Protein AF-A0A345NVI0-F1 (afdb_monomer_lite)

Secondary structure (DSSP, 8-state):
-HHHHHHHHHHHHHHHHHHHHHT-TTS-HHHHHHHHHHHHHHHHHHHH--GGGHHHHHHHHHHHHHHS-S-HHHHHHHHHHHHHHHHHHHS--SHHHHHHHHHHHH-EEEETTEEEEEEE-TTS-EEEEEEEEEEEEEEE-SSEEEEEEEESS-EEEEEEETTEEEE--

Radius of gyration: 21.38 Å; chains: 1; bounding box: 56×35×57 Å

Sequence (169 aa):
MMILLKISFLIFVVVVCSATILINRSMDFLTRYVLFILILSFYFVWVFQITSVLWLILVCAIGLIVNSSVSRIKKMLLLLWVVLFVCFYRVPMLPSDFTNYVGDEYDLHCQSVECVQITQHESGHLQTTIEDITFEQFNSYFFWAVGEIRTEQQSIKAWNIAGFWFPVE

Foldseek 3Di:
DLVVVLVVVVVVLVVVLCCLQPPCPVDDNVLSVLVSLLSVLVSCCVNVVPLVSLVSNLVSQLVNLVPDPDDPVVSVVSNVVSLLVLLQSQFDDDLVVVQVVCCVPQVWHDDDFKIWHWDQDPVRDIDIDIWGWPDWDWDTDSAKIWTWTDTPVDIWIWMGGSRDTDTDD

Structure (mmCIF, N/CA/C/O backbone):
data_AF-A0A345NVI0-F1
#
_entry.id   AF-A0A345NVI0-F1
#
loop_
_atom_site.group_PDB
_atom_site.id
_atom_site.type_symbol
_atom_site.label_atom_id
_atom_site.label_alt_id
_atom_site.label_comp_id
_atom_site.label_asym_id
_atom_site.label_entity_id
_atom_site.label_seq_id
_atom_site.pdbx_PDB_ins_code
_atom_site.Cartn_x
_atom_site.Cartn_y
_atom_site.Cartn_z
_atom_site.occupancy
_atom_site.B_iso_or_equiv
_atom_site.auth_seq_id
_atom_site.auth_comp_id
_atom_site.auth_asym_id
_atom_site.auth_atom_id
_atom_site.pdbx_PDB_model_num
ATOM 1 N N . MET A 1 1 ? -18.497 13.992 -16.198 1.00 59.06 1 MET A N 1
ATOM 2 C CA . MET A 1 1 ? -17.095 14.414 -16.435 1.00 59.06 1 MET A CA 1
ATOM 3 C C . MET A 1 1 ? -16.071 13.366 -15.977 1.00 59.06 1 MET A C 1
ATOM 5 O O . MET A 1 1 ? -15.197 13.035 -16.765 1.00 59.06 1 MET A O 1
ATOM 9 N N . MET A 1 2 ? -16.205 12.764 -14.783 1.00 75.75 2 MET A N 1
ATOM 10 C CA . MET A 1 2 ? -15.273 11.721 -14.292 1.00 75.75 2 MET A CA 1
ATOM 11 C C . MET A 1 2 ? -15.169 10.463 -15.174 1.00 75.75 2 MET A C 1
ATOM 13 O O . MET A 1 2 ? -14.079 9.929 -15.325 1.00 75.75 2 MET A O 1
ATOM 17 N N . ILE A 1 3 ? -16.265 9.992 -15.781 1.00 82.31 3 ILE A N 1
ATOM 18 C CA . ILE A 1 3 ? -16.253 8.756 -16.591 1.00 82.31 3 ILE A CA 1
ATOM 19 C C . ILE A 1 3 ? -15.405 8.921 -17.861 1.00 82.31 3 ILE A C 1
ATOM 21 O O . ILE A 1 3 ? -14.568 8.076 -18.153 1.00 82.31 3 ILE A O 1
ATOM 25 N N . LEU A 1 4 ? -15.560 10.040 -18.576 1.00 83.12 4 LEU A N 1
ATOM 26 C CA . LEU A 1 4 ? -14.773 10.353 -19.774 1.00 83.12 4 LEU A CA 1
ATOM 27 C C . LEU A 1 4 ? -13.272 10.457 -19.470 1.00 83.12 4 LEU A C 1
ATOM 29 O O . LEU A 1 4 ? -12.471 9.963 -20.255 1.00 83.12 4 LEU A O 1
ATOM 33 N N . LEU A 1 5 ? -12.901 11.027 -18.317 1.00 82.62 5 LEU A N 1
ATOM 34 C CA . LEU A 1 5 ? -11.508 11.095 -17.862 1.00 82.62 5 LEU A CA 1
ATOM 35 C C . LEU A 1 5 ? -10.939 9.702 -17.542 1.00 82.62 5 LEU A C 1
ATOM 37 O O . LEU A 1 5 ? -9.808 9.395 -17.907 1.00 82.62 5 LEU A O 1
ATOM 41 N N . LYS A 1 6 ? -11.728 8.836 -16.889 1.00 81.44 6 LYS A N 1
ATOM 42 C CA . LYS A 1 6 ? -11.322 7.449 -16.613 1.00 81.44 6 LYS A CA 1
ATOM 43 C C . LYS A 1 6 ? -11.140 6.650 -17.908 1.00 81.44 6 LYS A C 1
ATOM 45 O O . LYS A 1 6 ? -10.161 5.923 -18.035 1.00 81.44 6 LYS A O 1
ATOM 50 N N . ILE A 1 7 ? -12.037 6.822 -18.881 1.00 84.50 7 ILE A N 1
ATOM 51 C CA . ILE A 1 7 ? -11.962 6.147 -20.186 1.00 84.50 7 ILE A CA 1
ATOM 52 C C . ILE A 1 7 ? -10.769 6.652 -21.007 1.00 84.50 7 ILE A C 1
ATOM 54 O O . ILE A 1 7 ? -10.035 5.840 -21.564 1.00 84.50 7 ILE A O 1
ATOM 58 N N . SER A 1 8 ? -10.531 7.965 -21.075 1.00 85.31 8 SER A N 1
ATOM 59 C CA . SER A 1 8 ? -9.384 8.504 -21.818 1.00 85.31 8 SER A CA 1
ATOM 60 C C . SER A 1 8 ? -8.052 8.064 -21.206 1.00 85.31 8 SER A C 1
ATOM 62 O O . SER A 1 8 ? -7.134 7.690 -21.936 1.00 85.31 8 SER A O 1
ATOM 64 N N . PHE A 1 9 ? -7.966 8.022 -19.874 1.00 83.38 9 PHE A N 1
ATOM 65 C CA . PHE A 1 9 ? -6.793 7.509 -19.174 1.00 83.38 9 PHE A CA 1
ATOM 66 C C . PHE A 1 9 ? -6.605 6.000 -19.383 1.00 83.38 9 PHE A C 1
ATOM 68 O O . PHE A 1 9 ? -5.481 5.559 -19.605 1.00 83.38 9 PHE A O 1
ATOM 75 N N . LEU A 1 10 ? -7.687 5.212 -19.402 1.00 85.12 10 LEU A N 1
ATOM 76 C CA . LEU A 1 10 ? -7.627 3.789 -19.753 1.00 85.12 10 LEU A CA 1
ATOM 77 C C . LEU A 1 10 ? -7.064 3.585 -21.163 1.00 85.12 10 LEU A C 1
ATOM 79 O O . LEU A 1 10 ? -6.169 2.765 -21.345 1.00 85.12 10 LEU A O 1
ATOM 83 N N . ILE A 1 11 ? -7.549 4.345 -22.150 1.00 86.12 11 ILE A N 1
ATOM 84 C CA . ILE A 1 11 ? -7.048 4.276 -23.530 1.00 86.12 11 ILE A CA 1
ATOM 85 C C . ILE A 1 11 ? -5.553 4.610 -23.566 1.00 86.12 11 ILE A C 1
ATOM 87 O O . ILE A 1 11 ? -4.779 3.876 -24.177 1.00 86.12 11 ILE A O 1
ATOM 91 N N . PHE A 1 12 ? -5.130 5.666 -22.867 1.00 87.56 12 PHE A N 1
ATOM 92 C CA . PHE A 1 12 ? -3.715 6.018 -22.745 1.00 87.56 12 PHE A CA 1
ATOM 93 C C . PHE A 1 12 ? -2.890 4.873 -22.140 1.00 87.56 12 PHE A C 1
ATOM 95 O O . PHE A 1 12 ? -1.868 4.492 -22.708 1.00 87.56 12 PHE A O 1
ATOM 102 N N . VAL A 1 13 ? -3.352 4.269 -21.042 1.00 85.94 13 VAL A N 1
ATOM 103 C CA . VAL A 1 13 ? -2.675 3.131 -20.405 1.00 85.94 13 VAL A CA 1
ATOM 104 C C . VAL A 1 13 ? -2.594 1.935 -21.345 1.00 85.94 13 VAL A C 1
ATOM 106 O O . VAL A 1 13 ? -1.528 1.342 -21.463 1.00 85.94 13 VAL A O 1
ATOM 109 N N . VAL A 1 14 ? -3.665 1.607 -22.072 1.00 85.38 14 VAL A N 1
ATOM 110 C CA . VAL A 1 14 ? -3.660 0.520 -23.065 1.00 85.38 14 VAL A CA 1
ATOM 111 C C . VAL A 1 14 ? -2.635 0.788 -24.167 1.00 85.38 14 VAL A C 1
ATOM 113 O O . VAL A 1 14 ? -1.888 -0.122 -24.535 1.00 85.38 14 VAL A O 1
ATOM 116 N N . VAL A 1 15 ? -2.545 2.026 -24.661 1.00 85.50 15 VAL A N 1
ATOM 117 C CA . VAL A 1 15 ? -1.552 2.424 -25.671 1.00 85.50 15 VAL A CA 1
ATOM 118 C C . VAL A 1 15 ? -0.130 2.299 -25.122 1.00 85.50 15 VAL A C 1
ATOM 120 O O . VAL A 1 15 ? 0.715 1.686 -25.773 1.00 85.50 15 VAL A O 1
ATOM 123 N N . VAL A 1 16 ? 0.134 2.808 -23.915 1.00 84.00 16 VAL A N 1
ATOM 124 C CA . VAL A 1 16 ? 1.452 2.714 -23.264 1.00 84.00 16 VAL A CA 1
ATOM 125 C C . VAL A 1 16 ? 1.834 1.255 -23.006 1.00 84.00 16 VAL A C 1
ATOM 127 O O . VAL A 1 16 ? 2.936 0.840 -23.354 1.00 84.00 16 VAL A O 1
ATOM 130 N N . CYS A 1 17 ? 0.924 0.448 -22.466 1.00 82.94 17 CYS A N 1
ATOM 131 C CA . CYS A 1 17 ? 1.120 -0.982 -22.241 1.00 82.94 17 CYS A CA 1
ATOM 132 C C . CYS A 1 17 ? 1.438 -1.730 -23.542 1.00 82.94 17 CYS A C 1
ATOM 134 O O . CYS A 1 17 ? 2.394 -2.508 -23.598 1.00 82.94 17 CYS A O 1
ATOM 136 N N . SER A 1 18 ? 0.675 -1.457 -24.602 1.00 80.25 18 SER A N 1
ATOM 137 C CA . SER A 1 18 ? 0.882 -2.061 -25.922 1.00 80.25 18 SER A CA 1
ATOM 138 C C . SER A 1 18 ? 2.233 -1.652 -26.510 1.00 80.25 18 SER A C 1
ATOM 140 O O . SER A 1 18 ? 2.962 -2.500 -27.022 1.00 80.25 18 SER A O 1
ATOM 142 N N . ALA A 1 19 ? 2.619 -0.380 -26.377 1.00 80.31 19 ALA A N 1
ATOM 143 C CA . ALA A 1 19 ? 3.924 0.109 -26.811 1.00 80.31 19 ALA A CA 1
ATOM 144 C C . ALA A 1 19 ? 5.075 -0.542 -26.022 1.00 80.31 19 ALA A C 1
ATOM 146 O O . ALA A 1 19 ? 6.063 -0.984 -26.616 1.00 80.31 19 ALA A O 1
ATOM 147 N N . THR A 1 20 ? 4.933 -0.675 -24.703 1.00 78.75 20 THR A N 1
ATOM 148 C CA . THR A 1 20 ? 5.936 -1.310 -23.839 1.00 78.75 20 THR A CA 1
ATOM 149 C C . THR A 1 20 ? 6.161 -2.781 -24.200 1.00 78.75 20 THR A C 1
ATOM 151 O O . THR A 1 20 ? 7.311 -3.219 -24.259 1.00 78.75 20 THR A O 1
ATOM 154 N N . ILE A 1 21 ? 5.101 -3.542 -24.492 1.00 77.94 21 ILE A N 1
ATOM 155 C CA . ILE A 1 21 ? 5.218 -4.962 -24.865 1.00 77.94 21 ILE A CA 1
ATOM 156 C C . ILE A 1 21 ? 5.735 -5.124 -26.303 1.00 77.94 21 ILE A C 1
ATOM 158 O O . ILE A 1 21 ? 6.670 -5.897 -26.548 1.00 77.94 21 ILE A O 1
ATOM 162 N N . LEU A 1 22 ? 5.127 -4.416 -27.261 1.00 76.19 22 LEU A N 1
ATOM 163 C CA . LEU A 1 22 ? 5.279 -4.706 -28.691 1.00 76.19 22 LEU A CA 1
ATOM 164 C C . LEU A 1 22 ? 6.433 -3.945 -29.353 1.00 76.19 22 LEU A C 1
ATOM 166 O O . LEU A 1 22 ? 7.061 -4.471 -30.274 1.00 76.19 22 LEU A O 1
ATOM 170 N N . ILE A 1 23 ? 6.722 -2.721 -28.903 1.00 72.88 23 ILE A N 1
ATOM 171 C CA . ILE A 1 23 ? 7.611 -1.799 -29.625 1.00 72.88 23 ILE A CA 1
ATOM 172 C C . ILE A 1 23 ? 9.008 -1.766 -29.002 1.00 72.88 23 ILE A C 1
ATOM 174 O O . ILE A 1 23 ? 10.002 -1.700 -29.727 1.00 72.88 23 ILE A O 1
ATOM 178 N N . ASN A 1 24 ? 9.123 -1.872 -27.675 1.00 68.12 24 ASN A N 1
ATOM 179 C CA . ASN A 1 24 ? 10.415 -1.729 -27.007 1.00 68.12 24 ASN A CA 1
ATOM 180 C C . ASN A 1 24 ? 11.276 -3.008 -27.067 1.00 68.12 24 ASN A C 1
ATOM 182 O O . ASN A 1 24 ? 11.473 -3.704 -26.072 1.00 68.12 24 ASN A O 1
ATOM 186 N N . ARG A 1 25 ? 11.824 -3.313 -28.249 1.00 72.62 25 ARG A N 1
ATOM 187 C CA . ARG A 1 25 ? 12.679 -4.493 -28.487 1.00 72.62 25 ARG A CA 1
ATOM 188 C C . ARG A 1 25 ? 14.046 -4.444 -27.801 1.00 72.62 25 ARG A C 1
ATOM 190 O O . ARG A 1 25 ? 14.753 -5.444 -27.828 1.00 72.62 25 ARG A O 1
ATOM 197 N N . SER A 1 26 ? 14.421 -3.309 -27.209 1.00 74.81 26 SER A N 1
ATOM 198 C CA . SER A 1 26 ? 15.701 -3.163 -26.505 1.00 74.81 26 SER A CA 1
ATOM 199 C C . SER A 1 26 ? 15.745 -3.920 -25.172 1.00 74.81 26 SER A C 1
ATOM 201 O O . SER A 1 26 ? 16.825 -4.224 -24.676 1.00 74.81 26 SER A O 1
ATOM 203 N N . MET A 1 27 ? 14.576 -4.247 -24.610 1.00 81.19 27 MET A N 1
ATOM 204 C CA . MET A 1 27 ? 14.438 -4.969 -23.349 1.00 81.19 27 MET A CA 1
ATOM 205 C C . MET A 1 27 ? 14.096 -6.440 -23.590 1.00 81.19 27 MET A C 1
ATOM 207 O O . MET A 1 27 ? 13.346 -6.792 -24.513 1.00 81.19 27 MET A O 1
ATOM 211 N N . ASP A 1 28 ? 14.587 -7.310 -22.710 1.00 88.19 28 ASP A N 1
ATOM 212 C CA . ASP A 1 28 ? 14.175 -8.707 -22.698 1.00 88.19 28 ASP A CA 1
ATOM 213 C C . ASP A 1 28 ? 12.659 -8.831 -22.441 1.00 88.19 28 ASP A C 1
ATOM 215 O O . ASP A 1 28 ? 11.978 -7.901 -21.988 1.00 88.19 28 ASP A O 1
ATOM 219 N N . PHE A 1 29 ? 12.095 -9.976 -22.819 1.00 86.75 29 PHE A N 1
ATOM 220 C CA . PHE A 1 29 ? 10.653 -10.202 -22.728 1.00 86.75 29 PHE A CA 1
ATOM 221 C C . PHE A 1 29 ? 10.138 -10.144 -21.280 1.00 86.75 29 PHE A C 1
ATOM 223 O O . PHE A 1 29 ? 9.064 -9.590 -21.044 1.00 86.75 29 PHE A O 1
ATOM 230 N N . LEU A 1 30 ? 10.911 -10.652 -20.314 1.00 88.88 30 LEU A N 1
ATOM 231 C CA . LEU A 1 30 ? 10.519 -10.671 -18.907 1.00 88.88 30 LEU A CA 1
ATOM 232 C C . LEU A 1 30 ? 10.451 -9.247 -18.343 1.00 88.88 30 LEU A C 1
ATOM 234 O O . LEU A 1 30 ? 9.445 -8.883 -17.739 1.00 88.88 30 LEU A O 1
ATOM 238 N N . THR A 1 31 ? 11.454 -8.409 -18.611 1.00 88.88 31 THR A N 1
ATOM 239 C CA . THR A 1 31 ? 11.459 -6.994 -18.199 1.00 88.88 31 THR A CA 1
ATOM 240 C C . THR A 1 31 ? 10.259 -6.234 -18.769 1.00 88.88 31 THR A C 1
ATOM 242 O O . THR A 1 31 ? 9.601 -5.484 -18.045 1.00 88.88 31 THR A O 1
ATOM 245 N N . ARG A 1 32 ? 9.912 -6.457 -20.045 1.00 88.12 32 ARG A N 1
ATOM 246 C CA . ARG A 1 32 ? 8.709 -5.860 -20.658 1.00 88.12 32 ARG A CA 1
ATOM 247 C C . ARG A 1 32 ? 7.422 -6.307 -19.977 1.00 88.12 32 ARG A C 1
ATOM 249 O O . ARG A 1 32 ? 6.545 -5.481 -19.737 1.00 88.12 32 ARG A O 1
ATOM 256 N N . TYR A 1 33 ? 7.317 -7.595 -19.667 1.00 89.00 33 TYR A N 1
ATOM 257 C CA . TYR A 1 33 ? 6.148 -8.161 -19.005 1.00 89.00 33 TYR A CA 1
ATOM 258 C C . TYR A 1 33 ? 5.979 -7.627 -17.575 1.00 89.00 33 TYR A C 1
ATOM 260 O O . TYR A 1 33 ? 4.886 -7.212 -17.195 1.00 89.00 33 TYR A O 1
ATOM 268 N N . VAL A 1 34 ? 7.066 -7.541 -16.803 1.00 91.75 34 VAL A N 1
ATOM 269 C CA . VAL A 1 34 ? 7.046 -6.954 -15.452 1.00 91.75 34 VAL A CA 1
ATOM 270 C C . VAL A 1 34 ? 6.682 -5.468 -15.504 1.00 91.75 34 VAL A C 1
ATOM 272 O O . VAL A 1 34 ? 5.877 -5.005 -14.698 1.00 91.75 34 VAL A O 1
ATOM 275 N N . LEU A 1 35 ? 7.211 -4.717 -16.475 1.00 90.31 35 LEU A N 1
ATOM 276 C CA . LEU A 1 35 ? 6.863 -3.306 -16.658 1.00 90.31 35 LEU A CA 1
ATOM 277 C C . LEU A 1 35 ? 5.385 -3.123 -17.042 1.00 90.31 35 LEU A C 1
ATOM 279 O O . LEU A 1 35 ? 4.736 -2.200 -16.556 1.00 90.31 35 LEU A O 1
ATOM 283 N N . PHE A 1 36 ? 4.833 -4.021 -17.859 1.00 90.31 36 PHE A N 1
ATOM 284 C CA . PHE A 1 36 ? 3.401 -4.054 -18.154 1.00 90.31 36 PHE A CA 1
ATOM 285 C C . PHE A 1 36 ? 2.558 -4.274 -16.890 1.00 90.31 36 PHE A C 1
ATOM 287 O O . PHE A 1 36 ? 1.637 -3.496 -16.638 1.00 90.31 36 PHE A O 1
ATOM 294 N N . ILE A 1 37 ? 2.900 -5.275 -16.067 1.00 91.75 37 ILE A N 1
ATOM 295 C CA . ILE A 1 37 ? 2.200 -5.529 -14.797 1.00 91.75 37 ILE A CA 1
ATOM 296 C C . ILE A 1 37 ? 2.301 -4.312 -13.878 1.00 91.75 37 ILE A C 1
ATOM 298 O O . ILE A 1 37 ? 1.299 -3.930 -13.277 1.00 91.75 37 ILE A O 1
ATOM 302 N N . LEU A 1 38 ? 3.472 -3.674 -13.790 1.00 92.62 38 LEU A N 1
ATOM 303 C CA . LEU A 1 38 ? 3.682 -2.479 -12.973 1.00 92.62 38 LEU A CA 1
ATOM 304 C C . LEU A 1 38 ? 2.752 -1.330 -13.394 1.00 92.62 38 LEU A C 1
ATOM 306 O O . LEU A 1 38 ? 2.076 -0.750 -12.545 1.00 92.62 38 LEU A O 1
ATOM 310 N N . ILE A 1 39 ? 2.687 -1.026 -14.694 1.00 90.50 39 ILE A N 1
ATOM 311 C CA . ILE A 1 39 ? 1.842 0.048 -15.240 1.00 90.50 39 ILE A CA 1
ATOM 312 C C . ILE A 1 39 ? 0.361 -0.259 -15.002 1.00 90.50 39 ILE A C 1
ATOM 314 O O . ILE A 1 39 ? -0.389 0.609 -14.550 1.00 90.50 39 ILE A O 1
ATOM 318 N N . LEU A 1 40 ? -0.060 -1.497 -15.267 1.00 90.25 40 LEU A N 1
ATOM 319 C CA . LEU A 1 40 ? -1.440 -1.921 -15.056 1.00 90.25 40 LEU A CA 1
ATOM 320 C C . LEU A 1 40 ? -1.821 -1.854 -13.571 1.00 90.25 40 LEU A C 1
ATOM 322 O O . LEU A 1 40 ? -2.881 -1.340 -13.222 1.00 90.25 40 LEU A O 1
ATOM 326 N N . SER A 1 41 ? -0.931 -2.310 -12.692 1.00 91.44 41 SER A N 1
ATOM 327 C CA . SER A 1 41 ? -1.122 -2.265 -11.242 1.00 91.44 41 SER A CA 1
ATOM 328 C C . SER A 1 41 ? -1.254 -0.824 -10.743 1.00 91.44 41 SER A C 1
ATOM 330 O O . SER A 1 41 ? -2.162 -0.516 -9.972 1.00 91.44 41 SER A O 1
ATOM 332 N N . PHE A 1 42 ? -0.412 0.086 -11.243 1.00 89.19 42 PHE A N 1
ATOM 333 C CA . PHE A 1 42 ? -0.509 1.516 -10.943 1.00 89.19 42 PHE A CA 1
ATOM 334 C C . PHE A 1 42 ? -1.845 2.118 -11.397 1.00 89.19 42 PHE A C 1
ATOM 336 O O . PHE A 1 42 ? -2.468 2.871 -10.649 1.00 89.19 42 PHE A O 1
ATOM 343 N N . TYR A 1 43 ? -2.331 1.738 -12.581 1.00 87.81 43 TYR A N 1
ATOM 344 C CA . TYR A 1 43 ? -3.649 2.152 -13.064 1.00 87.81 43 TYR A CA 1
ATOM 345 C C . TYR A 1 43 ? -4.781 1.700 -12.126 1.00 87.81 43 TYR A C 1
ATOM 347 O O . TYR A 1 43 ? -5.665 2.502 -11.814 1.00 87.81 43 TYR A O 1
ATOM 355 N N . PHE A 1 44 ? -4.738 0.460 -11.624 1.00 87.38 44 PHE A N 1
ATOM 356 C CA . PHE A 1 44 ? -5.737 -0.036 -10.671 1.00 87.38 44 PHE A CA 1
ATOM 357 C C . PHE A 1 44 ? -5.742 0.742 -9.354 1.00 87.38 44 PHE A C 1
ATOM 359 O O . PHE A 1 44 ? -6.814 1.122 -8.876 1.00 87.38 44 PHE A O 1
ATOM 366 N N . VAL A 1 45 ? -4.564 1.040 -8.806 1.00 87.19 45 VAL A N 1
ATOM 367 C CA . VAL A 1 45 ? -4.448 1.863 -7.594 1.00 87.19 45 VAL A CA 1
ATOM 368 C C . VAL A 1 45 ? -5.003 3.266 -7.845 1.00 87.19 45 VAL A C 1
ATOM 370 O O . VAL A 1 45 ? -5.833 3.742 -7.082 1.00 87.19 45 VAL A O 1
ATOM 373 N N . TRP A 1 46 ? -4.619 3.919 -8.941 1.00 84.38 46 TRP A N 1
ATOM 374 C CA . TRP A 1 46 ? -5.012 5.307 -9.196 1.00 84.38 46 TRP A CA 1
ATOM 375 C C . TRP A 1 46 ? -6.508 5.476 -9.510 1.00 84.38 46 TRP A C 1
ATOM 377 O O . TRP A 1 46 ? -7.163 6.392 -9.009 1.00 84.38 46 TRP A O 1
ATOM 387 N N . VAL A 1 47 ? -7.078 4.602 -10.346 1.00 85.12 47 VAL A N 1
ATOM 388 C CA . VAL A 1 47 ? -8.447 4.774 -10.873 1.00 85.12 47 VAL A CA 1
ATOM 389 C C . VAL A 1 47 ? -9.512 4.104 -10.014 1.00 85.12 47 VAL A C 1
ATOM 391 O O . VAL A 1 47 ? -10.626 4.637 -9.896 1.00 85.12 47 VAL A O 1
ATOM 394 N N . PHE A 1 48 ? -9.183 2.939 -9.456 1.00 84.12 48 PHE A N 1
ATOM 395 C CA . PHE A 1 48 ? -10.105 2.130 -8.662 1.00 84.12 48 PHE A CA 1
ATOM 396 C C . PHE A 1 48 ? -9.803 2.185 -7.165 1.00 84.12 48 PHE A C 1
ATOM 398 O O . PHE A 1 48 ? -10.594 1.649 -6.400 1.00 84.12 48 PHE A O 1
ATOM 405 N N . GLN A 1 49 ? -8.710 2.838 -6.745 1.00 82.50 49 GLN A N 1
ATOM 406 C CA . GLN A 1 49 ? -8.334 2.972 -5.331 1.00 82.50 49 GLN A CA 1
ATOM 407 C C . GLN A 1 49 ? -8.173 1.610 -4.632 1.00 82.50 49 GLN A C 1
ATOM 409 O O . GLN A 1 49 ? -8.328 1.490 -3.421 1.00 82.50 49 GLN A O 1
ATOM 414 N N . ILE A 1 50 ? -7.828 0.564 -5.397 1.00 84.25 50 ILE A N 1
ATOM 415 C CA . ILE A 1 50 ? -7.613 -0.786 -4.865 1.00 84.25 50 ILE A CA 1
ATOM 416 C C . ILE A 1 50 ? -6.199 -0.849 -4.287 1.00 84.25 50 ILE A C 1
ATOM 418 O O . ILE A 1 50 ? -5.241 -1.237 -4.963 1.00 84.25 50 ILE A O 1
ATOM 422 N N . THR A 1 51 ? -6.061 -0.459 -3.021 1.00 81.38 51 THR A N 1
ATOM 423 C CA . THR A 1 51 ? -4.771 -0.401 -2.318 1.00 81.38 51 THR A CA 1
ATOM 424 C C . THR A 1 51 ? -4.077 -1.760 -2.275 1.00 81.38 51 THR A C 1
ATOM 426 O O . THR A 1 51 ? -2.850 -1.803 -2.381 1.00 81.38 51 THR A O 1
ATOM 429 N N . SER A 1 52 ? -4.821 -2.875 -2.245 1.00 82.38 52 SER A N 1
ATOM 430 C CA . SER A 1 52 ? -4.305 -4.258 -2.293 1.00 82.38 52 SER A CA 1
ATOM 431 C C . SER A 1 52 ? -3.289 -4.499 -3.419 1.00 82.38 52 SER A C 1
ATOM 433 O O . SER A 1 52 ? -2.311 -5.219 -3.220 1.00 82.38 52 SER A O 1
ATOM 435 N N . VAL A 1 53 ? -3.441 -3.810 -4.554 1.00 89.25 53 VAL A N 1
ATOM 436 C CA . VAL A 1 53 ? -2.573 -3.930 -5.740 1.00 89.25 53 VAL A CA 1
ATOM 437 C C . VAL A 1 53 ? -1.194 -3.265 -5.553 1.00 89.25 53 VAL A C 1
ATOM 439 O O . VAL A 1 53 ? -0.254 -3.576 -6.286 1.00 89.25 53 VAL A O 1
ATOM 442 N N . LEU A 1 54 ? -1.005 -2.421 -4.529 1.00 87.62 54 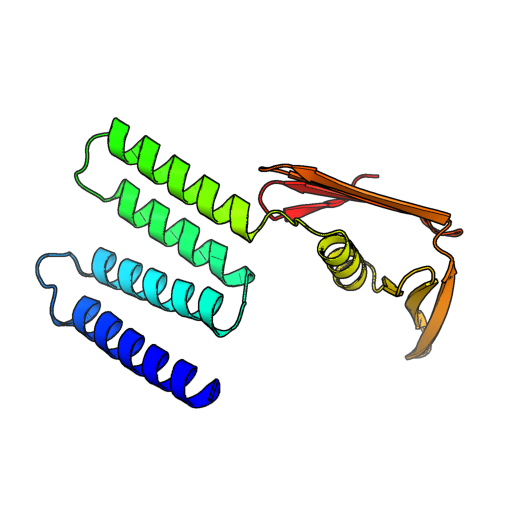LEU A N 1
ATOM 443 C CA . LEU A 1 54 ? 0.297 -1.807 -4.206 1.00 87.62 54 LEU A CA 1
ATOM 444 C C . LEU A 1 54 ? 1.412 -2.843 -3.957 1.00 87.62 54 LEU A C 1
ATOM 446 O O . LEU A 1 54 ? 2.569 -2.555 -4.257 1.00 87.62 54 LEU A O 1
ATOM 450 N N . TRP A 1 55 ? 1.090 -4.059 -3.494 1.00 87.88 55 TRP A N 1
ATOM 451 C CA . TRP A 1 55 ? 2.076 -5.145 -3.356 1.00 87.88 55 TRP A CA 1
ATOM 452 C C . TRP A 1 55 ? 2.654 -5.582 -4.700 1.00 87.88 55 TRP A C 1
ATOM 454 O O . TRP A 1 55 ? 3.857 -5.816 -4.811 1.00 87.88 55 TRP A O 1
ATOM 464 N N . LEU A 1 56 ? 1.822 -5.636 -5.743 1.00 91.69 56 LEU A N 1
ATOM 465 C CA . LEU A 1 56 ? 2.278 -5.966 -7.093 1.00 91.69 56 LEU A CA 1
ATOM 466 C C . LEU A 1 56 ? 3.196 -4.870 -7.639 1.00 91.69 56 LEU A C 1
ATOM 468 O O . LEU A 1 56 ? 4.226 -5.184 -8.235 1.00 91.69 56 LEU A O 1
ATOM 472 N N . ILE A 1 57 ? 2.873 -3.600 -7.373 1.00 92.06 57 ILE A N 1
ATOM 473 C CA . ILE A 1 57 ? 3.731 -2.457 -7.723 1.00 92.06 57 ILE A CA 1
ATOM 474 C C . ILE A 1 57 ? 5.086 -2.580 -7.025 1.00 92.06 57 ILE A C 1
ATOM 476 O O . ILE A 1 57 ? 6.118 -2.468 -7.686 1.00 92.06 57 ILE A O 1
ATOM 480 N N . LEU A 1 58 ? 5.089 -2.866 -5.720 1.00 91.75 58 LEU A N 1
ATOM 481 C CA . LEU A 1 58 ? 6.305 -3.031 -4.927 1.00 91.75 58 LEU A CA 1
ATOM 482 C C . LEU A 1 58 ? 7.197 -4.146 -5.485 1.00 91.75 58 LEU A C 1
ATOM 484 O O . LEU A 1 58 ? 8.364 -3.905 -5.791 1.00 91.75 58 LEU A O 1
ATOM 488 N N . VAL A 1 59 ? 6.647 -5.350 -5.664 1.00 94.00 59 VAL A N 1
ATOM 489 C CA . VAL A 1 59 ? 7.406 -6.515 -6.145 1.00 94.00 59 VAL A CA 1
ATOM 490 C C . VAL A 1 59 ? 7.943 -6.279 -7.558 1.00 94.00 59 VAL A C 1
ATOM 492 O O . VAL A 1 59 ? 9.119 -6.542 -7.817 1.00 94.00 59 VAL A O 1
ATOM 495 N N . CYS A 1 60 ? 7.126 -5.727 -8.462 1.00 95.06 60 CYS A N 1
ATOM 496 C CA . CYS A 1 60 ? 7.563 -5.424 -9.826 1.00 95.06 60 CYS A CA 1
ATOM 497 C C . CYS A 1 60 ? 8.655 -4.346 -9.846 1.00 95.06 60 CYS A C 1
ATOM 499 O O . CYS A 1 60 ? 9.657 -4.502 -10.544 1.00 95.06 60 CYS A O 1
ATOM 501 N N . ALA A 1 61 ? 8.502 -3.275 -9.062 1.00 94.19 61 ALA A N 1
ATOM 502 C CA . ALA A 1 61 ? 9.494 -2.209 -8.972 1.00 94.19 61 ALA A CA 1
ATOM 503 C C . ALA A 1 61 ? 10.828 -2.724 -8.411 1.00 94.19 61 ALA A C 1
ATOM 505 O O . ALA A 1 61 ? 11.877 -2.451 -8.997 1.00 94.19 61 ALA A O 1
ATOM 506 N N . ILE A 1 62 ? 10.798 -3.525 -7.338 1.00 94.88 62 ILE A N 1
ATOM 507 C CA . ILE A 1 62 ? 11.998 -4.171 -6.786 1.00 94.88 62 ILE A CA 1
ATOM 508 C C . ILE A 1 62 ? 12.657 -5.054 -7.850 1.00 94.88 62 ILE A C 1
ATOM 510 O O . ILE A 1 62 ? 13.857 -4.916 -8.086 1.00 94.88 62 ILE A O 1
ATOM 514 N N . GLY A 1 63 ? 11.887 -5.908 -8.532 1.00 94.12 63 GLY A N 1
ATOM 515 C CA . GLY A 1 63 ? 12.401 -6.784 -9.588 1.00 94.12 63 GLY A CA 1
ATOM 516 C C . GLY A 1 63 ? 13.110 -6.012 -10.706 1.00 94.12 63 GLY A C 1
ATOM 517 O O . GLY A 1 63 ? 14.234 -6.352 -11.079 1.00 94.12 63 GLY A O 1
ATOM 518 N N . LEU A 1 64 ? 12.507 -4.918 -11.183 1.00 94.06 64 LEU A N 1
ATOM 519 C CA . LEU A 1 64 ? 13.097 -4.054 -12.212 1.00 94.06 64 LEU A CA 1
ATOM 520 C C . LEU A 1 64 ? 14.363 -3.336 -11.720 1.00 94.06 64 LEU A C 1
ATOM 522 O O . LEU A 1 64 ? 15.359 -3.277 -12.444 1.00 94.06 64 LEU A O 1
ATOM 526 N N . ILE A 1 65 ? 14.364 -2.817 -10.488 1.00 94.69 65 ILE A N 1
ATOM 527 C CA . ILE A 1 65 ? 15.536 -2.137 -9.912 1.00 94.69 65 ILE A CA 1
ATOM 528 C C . ILE A 1 65 ? 16.694 -3.122 -9.740 1.00 94.69 65 ILE A C 1
ATOM 530 O O . ILE A 1 65 ? 17.833 -2.807 -10.106 1.00 94.69 65 ILE A O 1
ATOM 534 N N . VAL A 1 66 ? 16.419 -4.320 -9.224 1.00 93.25 66 VAL A N 1
ATOM 535 C CA . VAL A 1 66 ? 17.426 -5.369 -9.033 1.00 93.25 66 VAL A CA 1
ATOM 536 C C . VAL A 1 66 ? 18.011 -5.803 -10.378 1.00 93.25 66 VAL A C 1
ATOM 538 O O . VAL A 1 66 ? 19.239 -5.876 -10.482 1.00 93.25 66 VAL A O 1
ATOM 541 N N . ASN A 1 67 ? 17.179 -5.983 -11.411 1.00 92.12 67 ASN A N 1
ATOM 542 C CA . ASN A 1 67 ? 17.618 -6.376 -12.757 1.00 92.12 67 ASN A CA 1
ATOM 543 C C . ASN A 1 67 ? 18.348 -5.259 -13.534 1.00 92.12 67 ASN A C 1
ATOM 545 O O . ASN A 1 67 ? 19.059 -5.526 -14.498 1.00 92.12 67 ASN A O 1
ATOM 549 N N . SER A 1 68 ? 18.203 -3.995 -13.132 1.00 90.56 68 SER A N 1
ATOM 550 C CA . SER A 1 68 ? 18.813 -2.872 -13.853 1.00 90.56 68 SER A CA 1
ATOM 551 C C . SER A 1 68 ? 20.352 -2.871 -13.803 1.00 90.56 68 SER A C 1
ATOM 553 O O . SER A 1 68 ? 20.974 -3.362 -12.859 1.00 90.56 68 SER A O 1
ATOM 555 N N . SER A 1 69 ? 20.996 -2.244 -14.788 1.00 90.81 69 SER A N 1
ATOM 556 C CA . SER A 1 69 ? 22.461 -2.101 -14.864 1.00 90.81 69 SER A CA 1
ATOM 557 C C . SER A 1 69 ? 23.024 -0.921 -14.051 1.00 90.81 69 SER A C 1
ATOM 559 O O . SER A 1 69 ? 24.205 -0.592 -14.163 1.00 90.81 69 SER A O 1
ATOM 561 N N . VAL A 1 70 ? 22.205 -0.258 -13.226 1.00 92.94 70 VAL A N 1
ATOM 562 C CA . VAL A 1 70 ? 22.628 0.925 -12.458 1.00 92.94 70 VAL A CA 1
ATOM 563 C C . VAL A 1 70 ? 23.568 0.561 -11.300 1.00 92.94 70 VAL A C 1
ATOM 565 O O . VAL A 1 70 ? 23.593 -0.571 -10.814 1.00 92.94 70 VAL A O 1
ATOM 568 N N . SER A 1 71 ? 24.343 1.541 -10.823 1.00 96.00 71 SER A N 1
ATOM 569 C CA . SER A 1 71 ? 25.272 1.341 -9.705 1.00 96.00 71 SER A CA 1
ATOM 570 C C . SER A 1 71 ? 24.551 0.943 -8.409 1.00 96.00 71 SER A C 1
ATOM 572 O O . SER A 1 71 ? 23.403 1.324 -8.176 1.00 96.00 71 SER A O 1
ATOM 574 N N . ARG A 1 72 ? 25.245 0.216 -7.520 1.00 94.56 72 ARG A N 1
ATOM 575 C CA . ARG A 1 72 ? 24.674 -0.283 -6.251 1.00 94.56 72 ARG A CA 1
ATOM 576 C C . ARG A 1 72 ? 24.057 0.827 -5.395 1.00 94.56 72 ARG A C 1
ATOM 578 O O . ARG A 1 72 ? 22.963 0.651 -4.879 1.00 94.56 72 ARG A O 1
ATOM 585 N N . ILE A 1 73 ? 24.719 1.983 -5.303 1.00 95.06 73 ILE A N 1
ATOM 586 C CA . ILE A 1 73 ? 24.220 3.138 -4.538 1.00 95.06 73 ILE A CA 1
ATOM 587 C C . ILE A 1 73 ? 22.894 3.637 -5.123 1.00 95.06 73 ILE A C 1
ATOM 589 O O . ILE A 1 73 ? 21.939 3.854 -4.384 1.00 95.06 73 ILE A O 1
ATOM 593 N N . LYS A 1 74 ? 22.796 3.752 -6.455 1.00 94.75 74 LYS A N 1
ATOM 594 C CA . LYS A 1 74 ? 21.548 4.149 -7.117 1.00 94.75 74 LYS A CA 1
ATOM 595 C C . LYS A 1 74 ? 20.441 3.120 -6.895 1.00 94.75 74 LYS A C 1
ATOM 597 O O . LYS A 1 74 ? 19.317 3.525 -6.631 1.00 94.75 74 LYS A O 1
ATOM 602 N N . LYS A 1 75 ? 20.749 1.816 -6.933 1.00 94.94 75 LYS A N 1
ATOM 603 C CA . LYS A 1 75 ? 19.770 0.765 -6.600 1.00 94.94 75 LYS A CA 1
ATOM 604 C C . LYS A 1 75 ? 19.240 0.925 -5.179 1.00 94.94 75 LYS A C 1
ATOM 606 O O . LYS A 1 75 ? 18.032 0.926 -5.001 1.00 94.94 75 LYS A O 1
ATOM 611 N N . MET A 1 76 ? 20.120 1.118 -4.197 1.00 95.38 76 MET A N 1
ATOM 612 C CA . MET A 1 76 ? 19.713 1.315 -2.800 1.00 95.38 76 MET A CA 1
ATOM 613 C C . MET A 1 76 ? 18.826 2.548 -2.628 1.00 95.38 76 MET A C 1
ATOM 615 O O . MET A 1 76 ? 17.801 2.466 -1.961 1.00 95.38 76 MET A O 1
ATOM 619 N N . LEU A 1 77 ? 19.177 3.666 -3.273 1.00 96.19 77 LEU A N 1
ATOM 620 C CA . LEU A 1 77 ? 18.349 4.872 -3.248 1.00 96.19 77 LEU A CA 1
ATOM 621 C C . LEU A 1 77 ? 16.982 4.638 -3.902 1.00 96.19 77 LEU A C 1
ATOM 623 O O . LEU A 1 77 ? 15.971 5.040 -3.341 1.00 96.19 77 LEU A O 1
ATOM 627 N N . LEU A 1 78 ? 16.930 3.966 -5.056 1.00 95.00 78 LEU A N 1
ATOM 628 C CA . LEU A 1 78 ? 15.667 3.641 -5.726 1.00 95.00 78 LEU A CA 1
ATOM 629 C C . LEU A 1 78 ? 14.798 2.700 -4.885 1.00 95.00 78 LEU A C 1
ATOM 631 O O . LEU A 1 78 ? 13.599 2.928 -4.774 1.00 95.00 78 LEU A O 1
ATOM 635 N N . LEU A 1 79 ? 15.393 1.678 -4.264 1.00 94.94 79 LEU A N 1
ATOM 636 C CA . LEU A 1 79 ? 14.681 0.775 -3.358 1.00 94.94 79 LEU A CA 1
ATOM 637 C C . LEU A 1 79 ? 14.119 1.533 -2.156 1.00 94.94 79 LEU A C 1
ATOM 639 O O . LEU A 1 79 ? 12.951 1.354 -1.826 1.00 94.94 79 LEU A O 1
ATOM 643 N N . LEU A 1 80 ? 14.915 2.417 -1.548 1.00 93.69 80 LEU A N 1
ATOM 644 C CA . LEU A 1 80 ? 14.454 3.272 -0.459 1.00 93.69 80 LEU A CA 1
ATOM 645 C C . LEU A 1 80 ? 13.256 4.119 -0.902 1.00 93.69 80 LEU A C 1
ATOM 647 O O . LEU A 1 80 ? 12.232 4.112 -0.230 1.00 93.69 80 LEU A O 1
ATOM 651 N N . TRP A 1 81 ? 13.339 4.782 -2.058 1.00 93.25 81 TRP A N 1
ATOM 652 C CA . TRP A 1 81 ? 12.231 5.575 -2.598 1.00 93.25 81 TRP A CA 1
ATOM 653 C C . TRP A 1 81 ? 10.967 4.754 -2.851 1.00 93.25 81 TR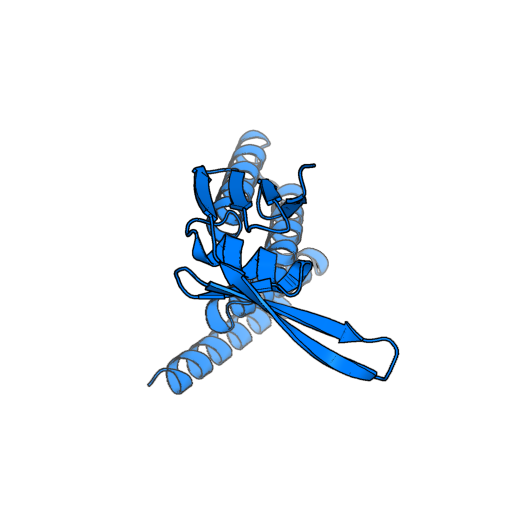P A C 1
ATOM 655 O O . TRP A 1 81 ? 9.874 5.217 -2.535 1.00 93.25 81 TRP A O 1
ATOM 665 N N . VAL A 1 82 ? 11.101 3.538 -3.383 1.00 92.38 82 VAL A N 1
ATOM 666 C CA . VAL A 1 82 ? 9.961 2.637 -3.607 1.00 92.38 82 VAL A CA 1
ATOM 667 C C . VAL A 1 82 ? 9.310 2.235 -2.283 1.00 92.38 82 VAL A C 1
ATOM 669 O O . VAL A 1 82 ? 8.086 2.260 -2.182 1.00 92.38 82 VAL A O 1
ATOM 672 N N . VAL A 1 83 ? 10.102 1.914 -1.257 1.00 89.56 83 VAL A N 1
ATOM 673 C CA . VAL A 1 83 ? 9.574 1.582 0.075 1.00 89.56 83 VAL A CA 1
ATOM 674 C C . VAL A 1 83 ? 8.868 2.788 0.696 1.00 89.56 83 VAL A C 1
ATOM 676 O O . VAL A 1 83 ? 7.732 2.653 1.141 1.00 89.56 83 VAL A O 1
ATOM 679 N N . LEU A 1 84 ? 9.483 3.976 0.655 1.00 90.06 84 LEU A N 1
ATOM 680 C CA . LEU A 1 84 ? 8.871 5.217 1.151 1.00 90.06 84 LEU A CA 1
ATOM 681 C C . LEU A 1 84 ? 7.545 5.520 0.441 1.00 90.06 84 LEU A C 1
ATOM 683 O O . LEU A 1 84 ? 6.570 5.886 1.094 1.00 90.06 84 LEU A O 1
ATOM 687 N N . PHE A 1 85 ? 7.497 5.336 -0.882 1.00 88.88 85 PHE A N 1
ATOM 688 C CA . PHE A 1 85 ? 6.278 5.509 -1.669 1.00 88.88 85 PHE A CA 1
ATOM 689 C C . PHE A 1 85 ? 5.177 4.552 -1.206 1.00 88.88 85 PHE A C 1
ATOM 691 O O . PHE A 1 85 ? 4.051 4.984 -0.987 1.00 88.88 85 PHE A O 1
ATOM 698 N N . VAL A 1 86 ?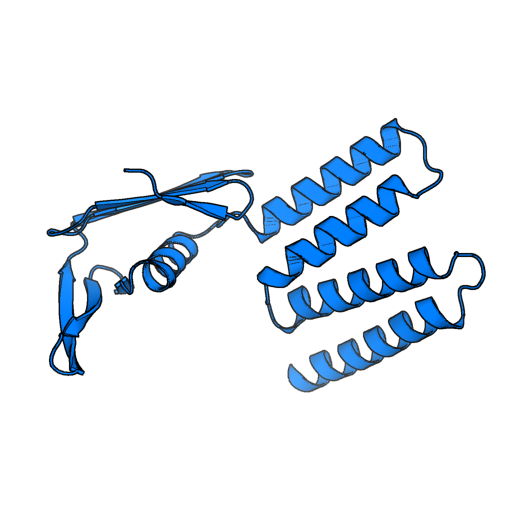 5.484 3.268 -1.009 1.00 87.44 86 VAL A N 1
ATOM 699 C CA . VAL A 1 86 ? 4.481 2.302 -0.536 1.00 87.44 86 VAL A CA 1
ATOM 700 C C . VAL A 1 86 ? 4.008 2.639 0.873 1.00 87.44 86 VAL A C 1
ATOM 702 O O . VAL A 1 86 ? 2.800 2.637 1.098 1.00 87.44 86 VAL A O 1
ATOM 705 N N . CYS A 1 87 ? 4.912 2.993 1.792 1.00 86.62 87 CYS A N 1
ATOM 706 C CA . CYS A 1 87 ? 4.540 3.405 3.146 1.00 86.62 87 CYS A CA 1
ATOM 707 C C . CYS A 1 87 ? 3.586 4.604 3.133 1.00 86.62 87 CYS A C 1
ATOM 709 O O . CYS A 1 87 ? 2.582 4.571 3.833 1.00 86.62 87 CYS A O 1
ATOM 711 N N . PHE A 1 88 ? 3.824 5.601 2.275 1.00 86.69 88 PHE A N 1
ATOM 712 C CA . PHE A 1 88 ? 2.946 6.768 2.161 1.00 86.69 88 PHE A CA 1
ATOM 713 C C . PHE A 1 88 ? 1.499 6.415 1.777 1.00 86.69 88 PHE A C 1
ATOM 715 O O . PHE A 1 88 ? 0.571 7.063 2.240 1.00 86.69 88 PHE A O 1
ATOM 722 N N . TYR A 1 89 ? 1.294 5.396 0.938 1.00 85.75 89 TYR A N 1
ATOM 723 C CA . TYR A 1 89 ? -0.051 4.985 0.507 1.00 85.75 89 TYR A CA 1
ATOM 724 C C . TYR A 1 89 ? -0.698 3.923 1.396 1.00 85.75 89 TYR A C 1
ATOM 726 O O . TYR A 1 89 ? -1.899 3.687 1.290 1.00 85.75 89 TYR A O 1
ATOM 734 N N . ARG A 1 90 ? 0.098 3.211 2.193 1.00 87.12 90 ARG A N 1
ATOM 735 C CA . ARG A 1 90 ? -0.363 2.054 2.960 1.00 87.12 90 ARG A CA 1
ATOM 736 C C . ARG A 1 90 ? -0.488 2.319 4.447 1.00 87.12 90 ARG A C 1
ATOM 738 O O . ARG A 1 90 ? -1.335 1.695 5.078 1.00 87.12 90 ARG A O 1
ATOM 745 N N . VAL A 1 91 ? 0.363 3.175 5.004 1.00 90.56 91 VAL A N 1
ATOM 746 C CA . VAL A 1 91 ? 0.287 3.516 6.420 1.00 90.56 91 VAL A CA 1
ATOM 747 C C . VAL A 1 91 ? -0.923 4.436 6.609 1.00 90.56 91 VAL A C 1
ATOM 749 O O . VAL A 1 91 ? -1.003 5.470 5.943 1.00 90.56 91 VAL A O 1
ATOM 752 N N . PRO A 1 92 ? -1.878 4.060 7.472 1.00 91.19 92 PRO A N 1
ATOM 753 C CA . PRO A 1 92 ? -3.091 4.829 7.705 1.00 91.19 92 PRO A CA 1
ATOM 754 C C . PRO A 1 92 ? -2.737 6.193 8.287 1.00 91.19 92 PRO A C 1
ATOM 756 O O . PRO A 1 92 ? -1.868 6.306 9.157 1.00 91.19 92 PRO A O 1
ATOM 759 N N . MET A 1 93 ? -3.417 7.231 7.817 1.00 90.50 93 MET A N 1
ATOM 760 C CA . MET A 1 93 ? -3.174 8.615 8.242 1.00 90.50 93 MET A CA 1
ATOM 761 C C . MET A 1 93 ? -4.350 9.188 9.023 1.00 90.50 93 MET A C 1
ATOM 763 O O . MET A 1 93 ? -4.187 10.203 9.702 1.00 90.50 93 MET A O 1
ATOM 767 N N . LEU A 1 94 ? -5.518 8.549 8.939 1.00 90.88 94 LEU A N 1
ATOM 768 C CA . LEU A 1 94 ? -6.748 9.019 9.555 1.00 90.88 94 LEU A CA 1
ATOM 769 C C . LEU A 1 94 ? -7.300 7.970 10.532 1.00 90.88 94 LEU A C 1
ATOM 771 O O . LEU A 1 94 ? -7.198 6.775 10.256 1.00 90.88 94 LEU A O 1
ATOM 775 N N . PRO A 1 95 ? -7.960 8.392 11.627 1.00 89.81 95 PRO A N 1
ATOM 776 C CA . PRO A 1 95 ? -8.650 7.474 12.538 1.00 89.81 95 PRO A CA 1
ATOM 777 C C . PRO A 1 95 ? -9.664 6.569 11.826 1.00 89.81 95 PRO A C 1
ATOM 779 O O . PRO A 1 95 ? -9.785 5.393 12.157 1.00 89.81 95 PRO A O 1
ATOM 782 N N . SER A 1 96 ? -10.311 7.081 10.772 1.00 89.44 96 SER A N 1
ATOM 783 C CA . SER A 1 96 ? -11.255 6.319 9.947 1.00 89.44 96 SER A CA 1
ATOM 784 C C . SER A 1 96 ? -10.643 5.069 9.307 1.00 89.44 96 SER A C 1
ATOM 786 O O . SER A 1 96 ? -11.341 4.095 9.044 1.00 89.44 96 SER A O 1
ATOM 788 N N . ASP A 1 97 ? -9.335 5.080 9.039 1.00 89.75 97 ASP A N 1
ATOM 789 C CA . ASP A 1 97 ? -8.646 3.917 8.479 1.00 89.75 97 ASP A CA 1
ATOM 790 C C . ASP A 1 97 ? -8.562 2.781 9.511 1.00 89.75 97 ASP A C 1
ATOM 792 O O . ASP A 1 97 ? -8.622 1.605 9.150 1.00 89.75 97 ASP A O 1
ATOM 796 N N . PHE A 1 98 ? -8.445 3.127 10.799 1.00 91.62 98 PHE A N 1
ATOM 797 C CA . PHE A 1 98 ? -8.465 2.158 11.890 1.00 91.62 98 PHE A CA 1
ATOM 798 C C . PHE A 1 98 ? -9.879 1.644 12.164 1.00 91.62 98 PHE A C 1
ATOM 800 O O . PHE A 1 98 ? -10.052 0.438 12.304 1.00 91.62 98 PHE A O 1
ATOM 807 N N . THR A 1 99 ? -10.902 2.506 12.155 1.00 90.19 99 THR A N 1
ATOM 808 C CA . THR A 1 99 ? -12.298 2.049 12.302 1.00 90.19 99 THR A CA 1
ATOM 809 C C . THR A 1 99 ? -12.721 1.122 11.162 1.00 90.19 99 THR A C 1
ATOM 811 O O . THR A 1 99 ? -13.465 0.177 11.397 1.00 90.19 99 THR A O 1
ATOM 814 N N . ASN A 1 100 ? -12.220 1.342 9.940 1.00 89.31 100 ASN A N 1
ATOM 815 C CA . ASN A 1 100 ? -12.447 0.425 8.819 1.00 89.31 100 ASN A CA 1
ATOM 816 C C . ASN A 1 100 ? -11.789 -0.940 9.062 1.00 89.31 100 ASN A C 1
ATOM 818 O O . ASN A 1 100 ? -12.437 -1.958 8.867 1.00 89.31 100 ASN A O 1
ATOM 822 N N . TYR A 1 101 ? -10.537 -0.968 9.540 1.00 90.12 101 TYR A N 1
ATOM 823 C CA . TYR A 1 101 ? -9.881 -2.222 9.932 1.00 90.12 101 TYR A CA 1
ATOM 824 C C . TYR A 1 101 ? -10.673 -2.968 11.010 1.00 90.12 101 TYR A C 1
ATOM 826 O O . TYR A 1 101 ? -10.870 -4.172 10.906 1.00 90.12 101 TYR A O 1
ATOM 834 N N . VAL A 1 102 ? -11.151 -2.249 12.026 1.00 89.94 102 VAL A N 1
ATOM 835 C CA . VAL A 1 102 ? -11.956 -2.834 13.102 1.00 89.94 102 VAL A CA 1
ATOM 836 C C . VAL A 1 102 ? -13.283 -3.391 12.571 1.00 89.94 102 VAL A C 1
ATOM 838 O O . VAL A 1 102 ? -13.673 -4.490 12.954 1.00 89.94 102 VAL A O 1
ATOM 841 N N . GLY A 1 103 ? -13.930 -2.689 11.640 1.00 88.25 103 GLY A N 1
ATOM 842 C CA . GLY A 1 103 ? -15.130 -3.178 10.961 1.00 88.25 103 GLY A CA 1
ATOM 843 C C . GLY A 1 103 ? -14.886 -4.422 10.108 1.00 88.25 103 GLY A C 1
ATOM 844 O O . GLY A 1 103 ? -15.697 -5.336 10.151 1.00 88.25 103 GLY A O 1
ATOM 845 N N . ASP A 1 104 ? -13.776 -4.471 9.372 1.00 87.00 104 ASP A N 1
ATOM 846 C CA . ASP A 1 104 ? -13.449 -5.590 8.480 1.00 87.00 104 ASP A CA 1
ATOM 847 C C . ASP A 1 104 ? -12.973 -6.846 9.239 1.00 87.00 104 ASP A C 1
ATOM 849 O O . ASP A 1 104 ? -13.237 -7.961 8.795 1.00 87.00 104 ASP A O 1
ATOM 853 N N . GLU A 1 105 ? -12.251 -6.682 10.355 1.00 88.69 105 GLU A N 1
ATOM 854 C CA . GLU A 1 105 ? -11.635 -7.797 11.099 1.00 88.69 105 GLU A CA 1
ATOM 855 C C . GLU A 1 105 ? -12.491 -8.282 12.283 1.00 88.69 105 GLU A C 1
ATOM 857 O O . GLU A 1 105 ? -12.445 -9.459 12.633 1.00 88.69 105 GLU A O 1
ATOM 862 N N . TYR A 1 106 ? -13.272 -7.392 12.907 1.00 85.69 106 TYR A N 1
ATOM 863 C CA . TYR A 1 106 ? -14.044 -7.686 14.125 1.00 85.69 106 TYR A CA 1
ATOM 864 C C . TYR A 1 106 ? -15.563 -7.503 13.955 1.00 85.69 106 TYR A C 1
ATOM 866 O O . TYR A 1 106 ? -16.289 -7.563 14.951 1.00 85.69 106 TYR A O 1
ATOM 874 N N . ASP A 1 107 ? -16.049 -7.253 12.729 1.00 86.38 107 ASP A N 1
ATOM 875 C CA . ASP A 1 107 ? -17.464 -6.976 12.412 1.00 86.38 107 ASP A CA 1
ATOM 876 C C . ASP A 1 107 ? -18.074 -5.859 13.292 1.00 86.38 107 ASP A C 1
ATOM 878 O O . ASP A 1 107 ? -19.265 -5.862 13.630 1.00 86.38 107 ASP A O 1
ATOM 882 N N . LEU A 1 108 ? -17.232 -4.899 13.698 1.00 85.56 108 LEU A N 1
ATOM 883 C CA . LEU A 1 108 ? -17.588 -3.790 14.579 1.00 85.56 108 LEU A CA 1
ATOM 884 C C . LEU A 1 108 ? -17.617 -2.478 13.786 1.00 85.56 108 LEU A C 1
ATOM 886 O O . LEU A 1 108 ? -16.586 -1.867 13.497 1.00 85.56 108 LEU A O 1
ATOM 890 N N . HIS A 1 109 ? -18.817 -2.022 13.438 1.00 87.06 109 HIS A N 1
ATOM 891 C CA . HIS A 1 109 ? -19.015 -0.807 12.654 1.00 87.06 109 HIS A CA 1
ATOM 892 C C . HIS A 1 109 ? -19.239 0.402 13.559 1.00 87.06 109 HIS A C 1
ATOM 894 O O . HIS A 1 109 ? -20.287 0.531 14.187 1.00 87.06 109 HIS A O 1
ATOM 900 N N . CYS A 1 110 ? -18.267 1.310 13.595 1.00 83.06 110 CYS A N 1
ATOM 901 C CA . CYS A 1 110 ? -18.310 2.496 14.446 1.00 83.06 110 CYS A CA 1
ATOM 902 C C . CYS A 1 110 ? -18.735 3.755 13.680 1.00 83.06 110 CYS A C 1
ATOM 904 O O . CYS A 1 110 ? -18.217 4.045 12.599 1.00 83.06 110 CYS A O 1
ATOM 906 N N . GLN A 1 111 ? -19.648 4.533 14.266 1.00 81.94 111 GLN A N 1
ATOM 907 C CA . GLN A 1 111 ? -20.069 5.838 13.770 1.00 81.94 111 GLN A CA 1
ATOM 908 C C . GLN A 1 111 ? -20.057 6.870 14.908 1.00 81.94 111 GLN A C 1
ATOM 910 O O . GLN A 1 111 ? -20.954 6.937 15.744 1.00 81.94 111 GLN A O 1
ATOM 915 N N . SER A 1 112 ? -19.044 7.740 14.895 1.00 77.00 112 SER A N 1
ATOM 916 C CA . SER A 1 112 ? -18.819 8.775 15.911 1.00 77.00 112 SER A CA 1
ATOM 917 C C . SER A 1 112 ? -18.576 8.207 17.313 1.00 77.00 112 SER A C 1
ATOM 919 O O . SER A 1 112 ? -17.429 7.984 17.665 1.00 77.00 112 SER A O 1
ATOM 921 N N . VAL A 1 113 ? -19.622 8.019 18.120 1.00 78.25 113 VAL A N 1
ATOM 922 C CA . VAL A 1 113 ? -19.520 7.603 19.535 1.00 78.25 113 VAL A CA 1
ATOM 923 C C . VAL A 1 113 ? -20.143 6.234 19.809 1.00 78.25 113 VAL A C 1
ATOM 925 O O . VAL A 1 113 ? -19.956 5.691 20.892 1.00 78.25 113 VAL A O 1
ATOM 928 N N . GLU A 1 114 ? -20.838 5.669 18.824 1.00 81.25 114 GLU A N 1
ATOM 929 C CA . GLU A 1 114 ? -21.521 4.381 18.922 1.00 81.25 114 GLU A CA 1
ATOM 930 C C . GLU A 1 114 ? -20.874 3.394 17.946 1.00 81.25 114 GLU A C 1
ATOM 932 O O . GLU A 1 114 ? -20.591 3.735 16.791 1.00 81.25 114 GLU A O 1
ATOM 937 N N . CYS A 1 115 ? -20.652 2.164 18.396 1.00 83.75 115 CYS A N 1
ATOM 938 C CA . CYS A 1 115 ? -20.269 1.042 17.555 1.00 83.75 115 CYS A CA 1
ATOM 939 C C . CYS A 1 115 ? -21.368 -0.012 17.554 1.00 83.75 115 CYS A C 1
ATOM 941 O O . CYS A 1 115 ? -22.050 -0.247 18.548 1.00 83.75 115 CYS A O 1
ATOM 943 N N . VAL A 1 116 ? -21.531 -0.668 16.415 1.00 84.94 116 VAL A N 1
ATOM 944 C CA . VAL A 1 116 ? -22.513 -1.721 16.226 1.00 84.94 116 VAL A CA 1
ATOM 945 C C . VAL A 1 116 ? -21.775 -2.996 15.866 1.00 84.94 116 VAL A C 1
ATOM 947 O O . VAL A 1 116 ? -21.128 -3.059 14.821 1.00 84.94 116 VAL A O 1
ATOM 950 N N . GLN A 1 117 ? -21.885 -4.005 16.725 1.00 83.81 117 GLN A N 1
ATOM 951 C CA . GLN A 1 117 ? -21.359 -5.335 16.458 1.00 83.81 117 GLN A CA 1
ATOM 952 C C . GLN A 1 117 ? -22.465 -6.223 15.896 1.00 83.81 117 GLN A C 1
ATOM 954 O O . GLN A 1 117 ? -23.561 -6.316 16.464 1.00 83.81 117 GLN A O 1
ATOM 959 N N . ILE A 1 118 ? -22.180 -6.893 14.783 1.00 80.44 118 ILE A N 1
ATOM 960 C CA . ILE A 1 118 ? -23.103 -7.847 14.169 1.00 80.44 118 ILE A CA 1
ATOM 961 C C . ILE A 1 118 ? -22.568 -9.249 14.443 1.00 80.44 118 ILE A C 1
ATOM 963 O O . ILE A 1 118 ? -21.517 -9.628 13.944 1.00 80.44 118 ILE A O 1
ATOM 967 N N . THR A 1 119 ? -23.299 -10.034 15.231 1.00 80.50 119 THR A N 1
ATOM 968 C CA . THR A 1 119 ? -22.937 -11.425 15.531 1.00 80.50 119 THR A CA 1
ATOM 969 C C . THR A 1 119 ? -23.979 -12.371 14.952 1.00 80.50 119 THR A C 1
ATOM 971 O O . THR A 1 119 ? -25.187 -12.137 15.033 1.00 80.50 119 THR A O 1
ATOM 974 N N . GLN A 1 120 ? -23.526 -13.455 14.323 1.00 76.44 120 GLN A N 1
ATOM 975 C CA . GLN A 1 120 ? -24.425 -14.489 13.825 1.00 76.44 120 GLN A CA 1
ATOM 976 C C . GLN A 1 120 ? -24.688 -15.505 14.937 1.00 76.44 120 GLN A C 1
ATOM 978 O O . GLN A 1 120 ? -23.785 -16.215 15.375 1.00 76.44 120 GLN A O 1
ATOM 983 N N . HIS A 1 121 ? -25.936 -15.581 15.393 1.00 73.31 121 HIS A N 1
ATOM 984 C CA . HIS A 1 121 ? -26.344 -16.558 16.392 1.00 73.31 121 HIS A CA 1
ATOM 985 C C . HIS A 1 121 ? -26.419 -17.956 15.759 1.00 73.31 121 HIS A C 1
ATOM 987 O O . HIS A 1 121 ? -26.769 -18.096 14.585 1.00 73.31 121 HIS A O 1
ATOM 993 N N . GLU A 1 122 ? -26.172 -19.012 16.543 1.00 70.62 122 GLU A N 1
ATOM 994 C CA . GLU A 1 122 ? -26.188 -20.416 16.077 1.00 70.62 122 GLU A CA 1
ATOM 995 C C . GLU A 1 122 ? -27.508 -20.843 15.398 1.00 70.62 122 GLU A C 1
ATOM 997 O O . GLU A 1 122 ? -27.547 -21.799 14.629 1.00 70.62 122 GLU A O 1
ATOM 1002 N N . SER A 1 123 ? -28.599 -20.112 15.646 1.00 72.12 123 SER A N 1
ATOM 1003 C CA . SER A 1 123 ? -29.9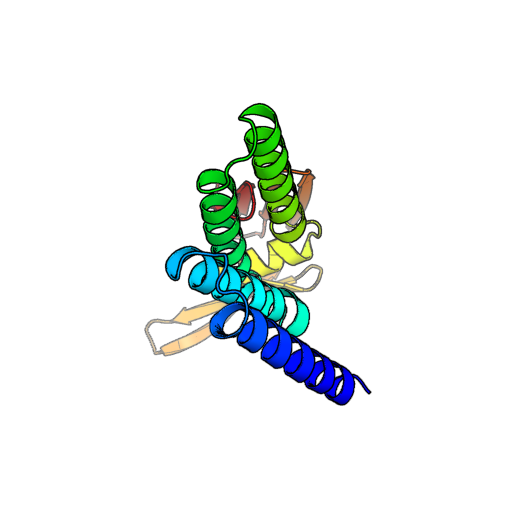19 -20.307 15.036 1.00 72.12 123 SER A CA 1
ATOM 1004 C C . SER A 1 123 ? -30.046 -19.723 13.621 1.00 72.12 123 SER A C 1
ATOM 1006 O O . SER A 1 123 ? -31.105 -19.837 13.006 1.00 72.12 123 SER A O 1
ATOM 1008 N N . GLY A 1 124 ? -28.995 -19.085 13.099 1.00 73.75 124 GLY A N 1
ATOM 1009 C CA . GLY A 1 124 ? -28.997 -18.401 11.805 1.00 73.75 124 GLY A CA 1
ATOM 1010 C C . GLY A 1 124 ? -29.589 -16.988 11.842 1.00 73.75 124 GLY A C 1
ATOM 1011 O O . GLY A 1 124 ? -29.656 -16.336 10.801 1.00 73.75 124 GLY A O 1
ATOM 1012 N N . HIS A 1 125 ? -29.998 -16.495 13.015 1.00 77.00 125 HIS A N 1
ATOM 1013 C CA . HIS A 1 125 ? -30.438 -15.114 13.198 1.00 77.00 125 HIS A CA 1
ATOM 1014 C C . HIS A 1 125 ? -29.243 -14.186 13.446 1.00 77.00 125 HIS A C 1
ATOM 1016 O O . HIS A 1 125 ? -28.341 -14.514 14.213 1.00 77.00 125 HIS A O 1
ATOM 1022 N N . LEU A 1 126 ? -29.247 -13.019 12.801 1.00 79.56 126 LEU A N 1
ATOM 1023 C CA . LEU A 1 126 ? -28.285 -11.953 13.075 1.00 79.56 126 LEU A CA 1
ATOM 1024 C C . LEU A 1 126 ? -28.725 -11.204 14.333 1.00 79.56 126 LEU A C 1
ATOM 1026 O O . LEU A 1 126 ? -29.874 -10.764 14.420 1.00 79.56 126 LEU A O 1
ATOM 1030 N N . GLN A 1 127 ? -27.815 -11.070 15.291 1.00 80.69 127 GLN A N 1
ATOM 1031 C CA . GLN A 1 127 ? -27.993 -10.249 16.476 1.00 80.69 127 GLN A CA 1
ATOM 1032 C C . GLN A 1 127 ? -27.102 -9.016 16.363 1.00 80.69 127 GLN A C 1
ATOM 1034 O O . GLN A 1 127 ? -25.945 -9.091 15.953 1.00 80.69 127 GLN A O 1
ATOM 1039 N N . THR A 1 128 ? -27.669 -7.871 16.715 1.00 82.00 128 THR A N 1
ATOM 1040 C CA . THR A 1 128 ? -26.988 -6.583 16.670 1.00 82.00 128 THR A CA 1
ATOM 1041 C C . THR A 1 128 ? -26.835 -6.070 18.092 1.00 82.00 128 THR A C 1
ATOM 1043 O O . THR A 1 128 ? -27.839 -5.879 18.781 1.00 82.00 128 THR A O 1
ATOM 1046 N N . THR A 1 129 ? -25.596 -5.860 18.525 1.00 83.19 129 THR A N 1
ATOM 1047 C CA . THR A 1 129 ? -25.273 -5.273 19.831 1.00 83.19 129 THR A CA 1
ATOM 1048 C C . THR A 1 129 ? -24.753 -3.863 19.598 1.00 83.19 129 THR A C 1
ATOM 1050 O O . THR A 1 129 ? -23.879 -3.659 18.758 1.00 83.19 129 THR A O 1
ATOM 1053 N N . ILE A 1 130 ? -25.324 -2.885 20.300 1.00 82.88 130 ILE A N 1
ATOM 1054 C CA . ILE A 1 130 ? -24.849 -1.499 20.276 1.00 82.88 130 ILE A CA 1
ATOM 1055 C C . ILE A 1 130 ? -23.923 -1.322 21.476 1.00 82.88 130 ILE A C 1
ATOM 1057 O O . ILE A 1 130 ? -24.299 -1.666 22.598 1.00 82.88 130 ILE A O 1
ATOM 1061 N N . GLU A 1 131 ? -22.721 -0.823 21.222 1.00 83.88 131 GLU A N 1
ATOM 1062 C CA . GLU A 1 131 ? -21.679 -0.583 22.213 1.00 83.88 131 GLU A CA 1
ATOM 1063 C C . GLU A 1 131 ? -21.221 0.872 22.147 1.00 83.88 131 GLU A C 1
ATOM 1065 O O . GLU A 1 131 ? -20.843 1.367 21.083 1.00 83.88 131 GLU A O 1
ATOM 1070 N N . ASP A 1 132 ? -21.201 1.544 23.294 1.00 83.50 132 ASP A N 1
ATOM 1071 C CA . ASP A 1 132 ? -20.678 2.902 23.389 1.00 83.50 132 ASP A CA 1
ATOM 1072 C C . ASP A 1 132 ? -19.145 2.890 23.454 1.00 83.50 132 ASP A C 1
ATOM 1074 O O . ASP A 1 132 ? -18.519 2.085 24.159 1.00 83.50 132 ASP A O 1
ATOM 1078 N N . ILE A 1 133 ? -18.521 3.815 22.723 1.00 83.00 133 ILE A N 1
ATOM 1079 C CA . ILE A 1 133 ? -17.069 3.991 22.739 1.00 83.00 133 ILE A CA 1
ATOM 1080 C C . ILE A 1 133 ? -16.680 4.732 24.019 1.00 83.00 133 ILE A C 1
ATOM 1082 O O . ILE A 1 133 ? -16.985 5.910 24.205 1.00 83.00 133 ILE A O 1
ATOM 1086 N N . THR A 1 134 ? -15.940 4.053 24.893 1.00 85.19 134 THR A N 1
ATOM 1087 C CA . THR A 1 134 ? -15.413 4.645 26.134 1.00 85.19 134 THR A CA 1
ATOM 1088 C C . THR A 1 134 ? -14.081 5.359 25.911 1.00 85.19 134 THR A C 1
ATOM 1090 O O . THR A 1 134 ? -13.759 6.323 26.609 1.00 85.19 134 THR A O 1
ATOM 1093 N N . PHE A 1 135 ? -13.292 4.896 24.939 1.00 86.19 135 PHE A N 1
ATOM 1094 C CA . PHE A 1 135 ? -11.991 5.461 24.601 1.00 86.19 135 PHE A CA 1
ATOM 1095 C C . PHE A 1 135 ? -11.642 5.178 23.141 1.00 86.19 135 PHE A C 1
ATOM 1097 O O . PHE A 1 135 ? -11.736 4.039 22.690 1.00 86.19 135 PHE A O 1
ATOM 1104 N N . GLU A 1 136 ? -11.173 6.201 22.432 1.00 88.56 136 GLU A N 1
ATOM 1105 C CA . GLU A 1 136 ? -10.622 6.083 21.085 1.00 88.56 136 GLU A CA 1
ATOM 1106 C C . GLU A 1 136 ? -9.289 6.832 21.023 1.00 88.56 136 GLU A C 1
ATOM 1108 O O . GLU A 1 136 ? -9.179 7.992 21.434 1.00 88.56 136 GLU A O 1
ATOM 1113 N N . GLN A 1 137 ? -8.265 6.166 20.500 1.00 92.19 137 GLN A N 1
ATOM 1114 C CA . GLN A 1 137 ? -6.972 6.768 20.233 1.00 92.19 137 GLN A CA 1
ATOM 1115 C C . GLN A 1 137 ? -6.427 6.280 18.898 1.00 92.19 137 GLN A C 1
ATOM 1117 O O . GLN A 1 137 ? -6.360 5.085 18.624 1.00 92.19 137 GLN A O 1
ATOM 1122 N N . PHE A 1 138 ? -5.942 7.224 18.097 1.00 94.06 138 PHE A N 1
ATOM 1123 C CA . PHE A 1 138 ? -5.226 6.930 16.869 1.00 94.06 138 PHE A CA 1
ATOM 1124 C C . PHE A 1 138 ? -3.992 7.820 16.766 1.00 94.06 138 PHE A C 1
ATOM 1126 O O . PHE A 1 138 ? -4.090 9.047 16.797 1.00 94.06 138 PHE A O 1
ATOM 1133 N N . ASN A 1 139 ? -2.826 7.194 16.635 1.00 95.25 139 ASN A N 1
ATOM 1134 C CA . ASN A 1 139 ? -1.565 7.879 16.385 1.00 95.25 139 ASN A CA 1
ATOM 1135 C C . ASN A 1 139 ? -0.969 7.338 15.090 1.00 95.25 139 ASN A C 1
ATOM 1137 O O . ASN A 1 139 ? -0.713 6.141 14.984 1.00 95.25 139 ASN A O 1
ATOM 1141 N N . SER A 1 140 ? -0.700 8.219 14.131 1.00 93.31 140 SER A N 1
ATOM 1142 C CA . SER A 1 140 ? -0.033 7.858 12.883 1.00 93.31 140 SER A CA 1
ATOM 1143 C C . SER A 1 140 ? 1.365 8.455 12.814 1.00 93.31 140 SER A C 1
ATOM 1145 O O . SER A 1 140 ? 1.596 9.610 13.180 1.00 93.31 140 SER A O 1
ATOM 1147 N N . TYR A 1 141 ? 2.298 7.652 12.322 1.00 91.56 141 TYR A N 1
ATOM 1148 C CA . TYR A 1 141 ? 3.673 8.011 12.024 1.00 91.56 141 TYR A CA 1
ATOM 1149 C C . TYR A 1 141 ? 4.007 7.569 10.597 1.00 91.56 141 TYR A C 1
ATOM 1151 O O . TYR A 1 141 ? 3.274 6.829 9.957 1.00 91.56 141 TYR A O 1
ATOM 1159 N N . PHE A 1 142 ? 5.164 7.983 10.082 1.00 84.56 142 PHE A N 1
ATOM 1160 C CA . PHE A 1 142 ? 5.504 7.749 8.675 1.00 84.56 142 PHE A CA 1
ATOM 1161 C C . PHE A 1 142 ? 5.572 6.259 8.269 1.00 84.56 142 PHE A C 1
ATOM 1163 O O . PHE A 1 142 ? 5.229 5.905 7.145 1.00 84.56 142 PHE A O 1
ATOM 1170 N N . PHE A 1 143 ? 6.033 5.382 9.166 1.00 88.31 143 PHE A N 1
ATOM 1171 C CA . PHE A 1 143 ? 6.209 3.947 8.886 1.00 88.31 143 PHE A CA 1
ATOM 1172 C C . PHE A 1 143 ? 5.226 3.042 9.623 1.00 88.31 143 PHE A C 1
ATOM 1174 O O . PHE A 1 143 ? 5.176 1.841 9.349 1.00 88.31 143 PHE A O 1
ATOM 1181 N N . TRP A 1 144 ? 4.495 3.593 10.582 1.00 93.06 144 TRP A N 1
ATOM 1182 C CA . TRP A 1 144 ? 3.644 2.818 11.462 1.00 93.06 144 TRP A CA 1
ATOM 1183 C C . TRP A 1 144 ? 2.527 3.681 12.026 1.00 93.06 144 TRP A C 1
ATOM 1185 O O . TRP A 1 144 ? 2.652 4.899 12.093 1.00 93.06 144 TRP A O 1
ATOM 1195 N N . ALA A 1 145 ? 1.454 3.046 12.460 1.00 95.38 145 ALA A N 1
ATOM 1196 C CA . ALA A 1 145 ? 0.384 3.696 13.195 1.00 95.38 145 ALA A CA 1
ATOM 1197 C C . ALA A 1 145 ? -0.083 2.783 14.324 1.00 95.38 145 ALA A C 1
ATOM 1199 O O . ALA A 1 145 ? 0.148 1.576 14.294 1.00 95.38 145 ALA A O 1
ATOM 1200 N N . VAL A 1 146 ? -0.751 3.357 15.312 1.00 96.06 146 VAL A N 1
ATOM 1201 C CA . VAL A 1 146 ? -1.409 2.615 16.385 1.00 96.06 146 VAL A CA 1
ATOM 1202 C C . VAL A 1 146 ? -2.826 3.121 16.502 1.00 96.06 146 VAL A C 1
ATOM 1204 O O . VAL A 1 146 ? -3.044 4.329 16.606 1.00 96.06 146 VAL A O 1
ATOM 1207 N N . GLY A 1 147 ? -3.760 2.182 16.500 1.00 94.56 147 GLY A N 1
ATOM 1208 C CA . GLY A 1 147 ? -5.154 2.421 16.822 1.00 94.56 147 GLY A CA 1
ATOM 1209 C C . GLY A 1 147 ? -5.540 1.661 18.083 1.00 94.56 147 GLY A C 1
ATOM 1210 O O . GLY A 1 147 ? -5.066 0.544 18.313 1.00 94.56 147 GLY A O 1
ATOM 1211 N N . GLU A 1 148 ? -6.379 2.281 18.900 1.00 94.44 148 GLU A N 1
ATOM 1212 C CA . GLU A 1 148 ? -6.987 1.674 20.074 1.00 94.44 148 GLU A CA 1
ATOM 1213 C C . GLU A 1 148 ? -8.429 2.166 20.221 1.00 94.44 148 GLU A C 1
ATOM 1215 O O . GLU A 1 148 ? -8.672 3.371 20.269 1.00 94.44 148 GLU A O 1
ATOM 1220 N N . ILE A 1 149 ? -9.374 1.231 20.293 1.00 91.25 149 ILE A N 1
ATOM 1221 C CA . ILE A 1 149 ? -10.783 1.478 20.604 1.00 91.25 149 ILE A CA 1
ATOM 1222 C C . ILE A 1 149 ? -11.141 0.613 21.806 1.00 91.25 149 ILE A C 1
ATOM 1224 O O . ILE A 1 149 ? -10.865 -0.586 21.819 1.00 91.25 149 ILE A O 1
ATOM 1228 N N . ARG A 1 150 ? -11.756 1.216 22.822 1.00 90.12 150 ARG A N 1
ATOM 1229 C CA . ARG A 1 150 ? -12.308 0.495 23.970 1.00 90.12 150 ARG A CA 1
ATOM 1230 C C . ARG A 1 150 ? -13.799 0.742 24.062 1.00 90.12 150 ARG A C 1
ATOM 1232 O O . ARG A 1 150 ? -14.238 1.890 24.171 1.00 90.12 150 ARG A O 1
ATOM 1239 N N . THR A 1 151 ? -14.555 -0.338 24.092 1.00 86.94 151 THR A N 1
ATOM 1240 C CA . THR A 1 151 ? -15.970 -0.349 24.450 1.00 86.94 151 THR A CA 1
ATOM 1241 C C . THR A 1 151 ? -16.128 -0.890 25.870 1.00 86.94 151 THR A C 1
ATOM 1243 O O . THR A 1 151 ? -15.147 -1.251 26.526 1.00 86.94 151 THR A O 1
ATOM 1246 N N . GLU A 1 152 ? -17.357 -0.946 26.376 1.00 84.19 152 GLU A N 1
ATOM 1247 C CA . GLU A 1 152 ? -17.627 -1.556 27.684 1.00 84.19 152 GLU A CA 1
ATOM 1248 C C . GLU A 1 152 ? -17.285 -3.056 27.733 1.00 84.19 152 GLU A C 1
ATOM 1250 O O . GLU A 1 152 ? -17.037 -3.597 28.810 1.00 84.19 152 GLU A O 1
ATOM 1255 N N . GLN A 1 153 ? -17.269 -3.728 26.578 1.00 82.62 153 GLN A N 1
ATOM 1256 C CA . GLN A 1 153 ? -17.149 -5.185 26.478 1.00 82.62 153 GLN A CA 1
ATOM 1257 C C . GLN A 1 153 ? -15.759 -5.631 26.017 1.00 82.62 153 GLN A C 1
ATOM 1259 O O . GLN A 1 153 ? -15.287 -6.692 26.429 1.00 82.62 153 GLN A O 1
ATOM 1264 N N . GLN A 1 154 ? -15.087 -4.829 25.187 1.00 85.69 154 GLN A N 1
ATOM 1265 C CA . GLN A 1 154 ? -13.829 -5.211 24.552 1.00 85.69 154 GLN A CA 1
ATOM 1266 C C . GLN A 1 154 ? -12.884 -4.024 24.340 1.00 85.69 154 GLN A C 1
ATOM 1268 O O . GLN A 1 154 ? -13.289 -2.878 24.165 1.00 85.69 154 GLN A O 1
ATOM 1273 N N . SER A 1 155 ? -11.585 -4.318 24.339 1.00 89.81 155 SER A N 1
ATOM 1274 C CA . SER A 1 155 ? -10.522 -3.372 24.002 1.00 89.81 155 SER A CA 1
ATOM 1275 C C . SER A 1 155 ? -9.789 -3.899 22.780 1.00 89.81 155 SER A C 1
ATOM 1277 O O . SER A 1 155 ? -9.122 -4.927 22.860 1.00 89.81 155 SER A O 1
ATOM 1279 N N . ILE A 1 156 ? -9.901 -3.192 21.660 1.00 91.81 156 ILE A N 1
ATOM 1280 C CA . ILE A 1 156 ? -9.256 -3.545 20.400 1.00 91.81 156 ILE A CA 1
ATOM 1281 C C . ILE A 1 156 ? -8.081 -2.603 20.188 1.00 91.81 156 ILE A C 1
ATOM 1283 O O . ILE A 1 156 ? -8.248 -1.390 20.056 1.00 91.81 156 ILE A O 1
ATOM 1287 N N . LYS A 1 157 ? -6.879 -3.169 20.116 1.00 94.50 157 LYS A N 1
ATOM 1288 C CA . LYS A 1 157 ? -5.647 -2.436 19.839 1.00 94.50 157 LYS A CA 1
ATOM 1289 C C . LYS A 1 157 ? -4.895 -3.110 18.706 1.00 94.50 157 LYS A C 1
ATOM 1291 O O . LYS A 1 157 ? -4.711 -4.324 18.713 1.00 94.50 157 LYS A O 1
ATOM 1296 N N . ALA A 1 158 ? -4.425 -2.325 17.743 1.00 95.44 158 ALA A N 1
ATOM 1297 C CA . ALA A 1 158 ? -3.600 -2.854 16.665 1.00 95.44 158 ALA A CA 1
ATOM 1298 C C . ALA A 1 158 ? -2.518 -1.872 16.234 1.00 95.44 158 ALA A C 1
ATOM 1300 O O . ALA A 1 158 ? -2.658 -0.648 16.321 1.00 95.44 158 ALA A O 1
ATOM 1301 N N . TRP A 1 159 ? -1.414 -2.437 15.762 1.00 96.00 159 TRP A N 1
ATOM 1302 C CA . TRP A 1 159 ? -0.296 -1.702 15.197 1.00 96.00 159 TRP A CA 1
ATOM 1303 C C . TRP A 1 159 ? -0.316 -1.881 13.693 1.00 96.00 159 TRP A C 1
ATOM 1305 O O . TRP A 1 159 ? -0.261 -3.003 13.201 1.00 96.00 159 TRP A O 1
ATOM 1315 N N . ASN A 1 160 ? -0.357 -0.786 12.948 1.00 93.38 160 ASN A N 1
ATOM 1316 C CA . ASN A 1 160 ? -0.066 -0.825 11.531 1.00 93.38 160 ASN A CA 1
ATOM 1317 C C . ASN A 1 160 ? 1.444 -0.692 11.339 1.00 93.38 160 ASN A C 1
ATOM 1319 O O . ASN A 1 160 ? 2.009 0.314 11.754 1.00 93.38 160 ASN A O 1
ATOM 1323 N N . ILE A 1 161 ? 2.103 -1.658 10.704 1.00 90.19 161 ILE A N 1
ATOM 1324 C CA . ILE A 1 161 ? 3.513 -1.544 10.311 1.00 90.19 161 ILE A CA 1
ATOM 1325 C C . ILE A 1 161 ? 3.586 -1.653 8.794 1.00 90.19 161 ILE A C 1
ATOM 1327 O O . ILE A 1 161 ? 3.230 -2.681 8.216 1.00 90.19 161 ILE A O 1
ATOM 1331 N N . ALA A 1 162 ? 4.045 -0.578 8.149 1.00 84.69 162 ALA A N 1
ATOM 1332 C CA . ALA A 1 162 ? 4.202 -0.484 6.698 1.00 84.69 162 ALA A CA 1
ATOM 1333 C C . ALA A 1 162 ? 2.954 -0.903 5.885 1.00 84.69 162 ALA A C 1
ATOM 1335 O O . ALA A 1 162 ? 3.086 -1.368 4.750 1.00 84.69 162 ALA A O 1
ATOM 1336 N N . GLY A 1 163 ? 1.750 -0.733 6.441 1.00 84.06 163 GLY A N 1
ATOM 1337 C CA . GLY A 1 163 ? 0.497 -1.079 5.775 1.00 84.06 163 GLY A CA 1
ATOM 1338 C C . GLY A 1 163 ? -0.239 -2.301 6.277 1.00 84.06 163 GLY A C 1
ATOM 1339 O O . GLY A 1 163 ? -1.337 -2.558 5.787 1.00 84.06 163 GLY A O 1
ATOM 1340 N N . PHE A 1 164 ? 0.341 -3.054 7.204 1.00 87.62 164 PHE A N 1
ATOM 1341 C CA . PHE A 1 164 ? -0.289 -4.244 7.759 1.00 87.62 164 PHE A CA 1
ATOM 1342 C C . PHE A 1 164 ? -0.657 -4.028 9.209 1.00 87.62 164 PHE A C 1
ATOM 1344 O O . PHE A 1 164 ? 0.193 -3.621 9.996 1.00 87.62 164 PHE A O 1
ATOM 1351 N N . TRP A 1 165 ? -1.905 -4.330 9.541 1.00 91.56 165 TRP A N 1
ATOM 1352 C CA . TRP A 1 165 ? -2.387 -4.327 10.908 1.00 91.56 165 TRP A CA 1
ATOM 1353 C C . TRP A 1 165 ? -1.995 -5.618 11.619 1.00 91.56 165 TRP A C 1
ATOM 1355 O O . TRP A 1 165 ? -2.152 -6.712 11.082 1.00 91.56 165 TRP A O 1
ATOM 1365 N N . PHE A 1 166 ? -1.475 -5.462 12.828 1.00 93.50 166 PHE A N 1
ATOM 1366 C CA . PHE A 1 166 ? -1.129 -6.534 13.742 1.00 93.50 166 PHE A CA 1
ATOM 1367 C C . PHE A 1 166 ? -1.902 -6.301 15.038 1.00 93.50 166 PHE A C 1
ATOM 1369 O O . PHE A 1 166 ? -1.684 -5.261 15.671 1.00 93.50 166 PHE A O 1
ATOM 1376 N N . PRO A 1 167 ? -2.806 -7.211 15.431 1.00 93.00 167 PRO A N 1
ATOM 1377 C CA . PRO A 1 167 ? -3.496 -7.097 16.705 1.00 93.00 167 PRO A CA 1
ATOM 1378 C C . PRO A 1 167 ? -2.487 -7.194 17.853 1.00 93.00 167 PRO A C 1
ATOM 1380 O O . PRO A 1 167 ? -1.504 -7.937 17.774 1.00 93.00 167 PRO A O 1
ATOM 1383 N N . VAL A 1 168 ? -2.715 -6.410 18.903 1.00 88.62 168 VAL A N 1
ATOM 1384 C CA . VAL A 1 168 ? -1.898 -6.409 20.119 1.00 88.62 168 VAL A CA 1
ATOM 1385 C C . VAL A 1 168 ? -2.822 -6.689 21.293 1.00 88.62 168 VAL A C 1
ATOM 1387 O O . VAL A 1 168 ? -3.729 -5.900 21.548 1.00 88.62 168 VAL A O 1
ATOM 1390 N N . GLU A 1 169 ? -2.587 -7.823 21.953 1.00 73.44 169 GLU A N 1
ATOM 1391 C CA . GLU A 1 169 ? -3.270 -8.231 23.189 1.00 73.44 169 GLU A CA 1
ATOM 1392 C C . GLU A 1 169 ? -2.907 -7.328 24.378 1.00 73.44 169 GLU A C 1
ATOM 1394 O O . GLU A 1 169 ? -1.721 -6.924 24.493 1.00 73.44 169 GLU A O 1
#

pLDDT: mean 87.02, std 6.38, range [59.06, 96.19]

=== Feature glossary ===
A reading guide for the features in this record.

Start from the sequence.

  · This is the polypeptide sequence — one letter per residue, N-terminus first. Length ranges from a few dozen residues for small domains to over a thousand for large multi-domain proteins.

Fold it, and you get atomic coordinates and the backbone conformation that goes with them.

  · Structure coordinates are given as an mmCIF _atom_site loop: one row per atom with element, residue name, chain id, sequence number, and x/y/z position in Å. Only the four main-chain atoms per residue are included here; side chains are omitted to keep the record compact.

  · Backbone dihedral angles. Every residue except chain termini has a φ (preceding-C → N → Cα → C) and a ψ (N → Cα → C → next-N). They are reported in degrees following the IUPAC sign convention. Secondary structure is essentially a statement about which (φ, ψ) basin each residue occupies.

  · The SS8 string is DSSP's per-residue secondary-structure call. α-helix (H) means an i→i+4 H-bond ladder; β-strand (E) means the residue participates in a β-sheet; 3₁₀ (G) and π (I) are tighter and wider helices; T/S are turns/bends; '-' is loop.

  · SS3 is a coarse helix/strand/coil call (letters a/b/c) made by the P-SEA algorithm from inter-Cα distances and dihedrals. It is less detailed than DSSP but needs only Cα positions.

Summarize the fold with a handful of shape descriptors and a per-residue structural alphabet.

  · Radius of gyration (Rg) is the root-mean-square distance of Cα atoms from their centroid — a single number for overall size and compactness. A globular domain of N residues has Rg ≈ 2.2·N^0.38 Å; an extended or disordered chain has a much larger Rg. The Cα contact count is the number of residue pairs whose Cα atoms are within 8 Å and are more than four positions apart in sequence — a standard proxy for tertiary packing density. The bounding box is the smallest axis-aligned box enclosing all Cα atoms.

  · The Foldseek 3Di string encodes local tertiary geometry as a 20-letter alphabet — one character per residue — derived from the relative positions of nearby Cα atoms. Unlike the amino-acid sequence, 3Di is a direct function of the 3D structure, so two proteins with the same fold have similar 3Di strings even at low sequence identity.

  · Solvent-accessible surface area (SASA) is the area in Å² traced out by the centre of a 1.4 Å probe sphere (a water molecule) rolled over the protein's van der Waals surface (Shrake–Rupley / Lee–Richards construction). Buried residues have near-zero SASA; fully exposed residues can exceed 200 Å². The total SASA scales roughly with the number of surface residues.

Ask how reliable the model is.

  · pLDDT (predicted Local Distance Difference Test) is AlphaFold's per-residue confidence score, ranging from 0 to 100. Values above 90 indicate high confidence (typically well-packed cores); 70–90 is confident; 50–70 low confidence; below 50 usually means the region is disordered or the prediction is unreliable there. AlphaFold stores pLDDT in the mmCIF B-factor column.

  · B-factor (Debye–Waller factor) reflects atomic displacement in the crystal lattice. It is an experimental observable (units Å²), not a prediction; low values mean the atom is pinned down, high values mean it moves or is heterogeneous across the crystal.

  · Predicted Aligned Error (PAE) is an AlphaFold confidence matrix: entry (i, j) is the expected error in the position of residue j, in ångströms, when the prediction is superimposed on the true structure at residue i. Low PAE within a block of residues means that block is internally rigid and well-predicted; high PAE between two blocks means their relative placement is uncertain even if each block individually is confident.

Place it in context: what it resembles, what it is annotated as, and how it looks.

  · Nearest PDB neighbors are the top structural matches found by Foldseek when searching this structure against the entire Protein Data Bank. Each hit reports a TM-score (0 to 1; >0.5 almost always implies the same fold) and an E-value. These are *structural* homologs — they may share no detectable sequence similarity.

  · Functional annotations link the protein to curated databases. InterPro entries identify conserved domains and families by matching the sequence against member-database signatures (Pfam, PROSITE, CDD, …). Gene Ontology (GO) terms describe molecular function, biological process, and cellular component in a controlled vocabulary. CATH places the structure in a hierarchical fold classification (Class/Architecture/Topology/Homologous-superfamily). The organism is the source species.

  · Three diagnostic plots accompany the record. The Cα contact map visualizes the tertiary structure as a 2D adjacency matrix (8 Å cutoff, sequence-local contacts suppressed). The Ramachandran plot shows the distribution of backbone (φ, ψ) torsions, with points in the α and β basins reflecting secondary structure content. The PAE plot shows AlphaFold's inter-residue confidence as a color matrix.

  · Six rendered views show the 3D structure from the faces of a cube — i.e. along ±x, ±y, ±z. Rendering representation is drawn randomly per protein from cartoon (secondary-structure ribbons), sticks (backbone bonds), or molecular surf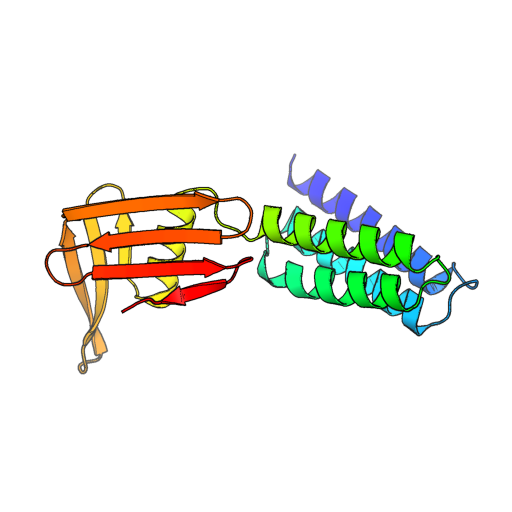ace; coloring is either N→C rainbow (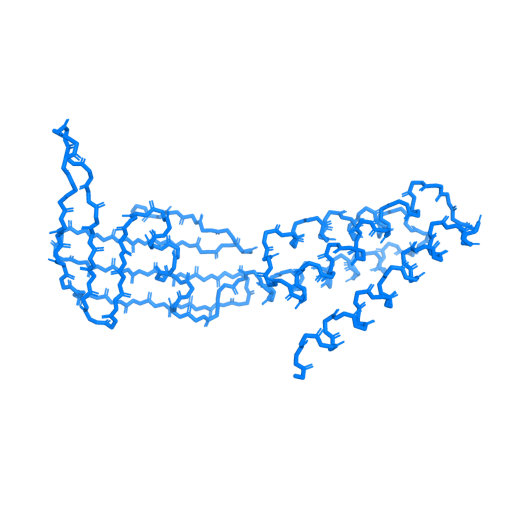blue at the N-terminus through red at the C-terminus) or one color per chain.